Protein AF-A0A1E8VU55-F1 (afdb_monomer_lite)

Radius of gyration: 18.7 Å; chains: 1; bounding box: 33×54×46 Å

pLDDT: mean 75.9, std 19.76, range [32.44, 93.69]

Secondary structure (DSSP, 8-state):
----GGGTS-PPP-SHHHHHHTTS--B-TTT-PBPEEEE-SSTTEEEEE-TTT--EEEEE--TTTS-TTSPP------------PPP-

Foldseek 3Di:
DDPPPVPAFAADQDQPVVVVVQVDFDADPPPRHTWGWGAHPQSQKIWTADPPPGDIDIDGHPP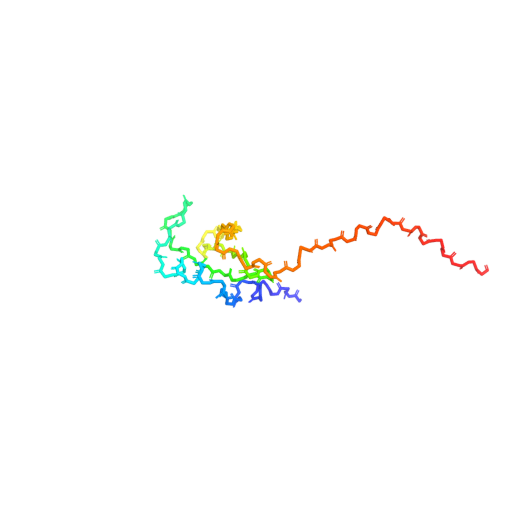VRHPPPDDDPPPDPPPDDDPPDDDD

Structure (mmCIF, N/CA/C/O backbone):
data_AF-A0A1E8VU55-F1
#
_entry.id   AF-A0A1E8VU55-F1
#
loop_
_atom_site.group_PDB
_atom_site.id
_atom_site.type_symbol
_atom_site.label_atom_id
_atom_site.label_alt_id
_atom_site.label_comp_id
_atom_site.label_asym_id
_atom_site.label_entity_id
_atom_site.label_seq_id
_atom_site.pdbx_PDB_ins_code
_atom_site.Cartn_x
_atom_site.Cartn_y
_atom_site.Cartn_z
_atom_site.occupancy
_atom_site.B_iso_or_equiv
_atom_site.auth_seq_id
_atom_site.auth_comp_id
_atom_site.auth_asym_id
_atom_site.auth_atom_id
_atom_site.pdbx_PDB_model_num
ATOM 1 N N . MET A 1 1 ? -17.988 19.353 -15.079 1.00 32.44 1 MET A N 1
ATOM 2 C CA . MET A 1 1 ? -16.891 18.385 -15.292 1.00 32.44 1 MET A CA 1
ATOM 3 C C . MET A 1 1 ? -16.285 18.058 -13.932 1.00 32.44 1 MET A C 1
ATOM 5 O O . MET A 1 1 ? -15.627 18.915 -13.362 1.00 32.44 1 MET A O 1
ATOM 9 N N . ARG A 1 2 ? -16.601 16.892 -13.349 1.00 33.75 2 ARG A N 1
ATOM 10 C CA . ARG A 1 2 ? -15.945 16.397 -12.126 1.00 33.75 2 ARG A CA 1
ATOM 11 C C . ARG A 1 2 ? -14.703 15.632 -12.576 1.00 33.75 2 ARG A C 1
ATOM 13 O O . ARG A 1 2 ? -14.835 14.677 -13.330 1.00 33.75 2 ARG A O 1
ATOM 20 N N . LEU A 1 3 ? -13.520 16.089 -12.173 1.00 40.66 3 LEU A N 1
ATOM 21 C CA . LEU A 1 3 ? -12.287 15.313 -12.287 1.00 40.66 3 LEU A CA 1
ATOM 22 C C . LEU A 1 3 ? -12.457 14.080 -11.394 1.00 40.66 3 LEU A C 1
ATOM 24 O O . LEU A 1 3 ? -12.359 14.178 -10.174 1.00 40.66 3 LEU A O 1
ATOM 28 N N . SER A 1 4 ? -12.812 12.955 -12.006 1.00 44.59 4 SER A N 1
ATOM 29 C CA . SER A 1 4 ? -12.929 11.659 -11.351 1.00 44.59 4 SER A CA 1
ATOM 30 C C . SER A 1 4 ? -11.608 11.298 -10.674 1.00 44.59 4 SER A C 1
ATOM 32 O O . SER A 1 4 ? -10.636 10.922 -11.327 1.00 44.59 4 SER A O 1
ATOM 34 N N . GLN A 1 5 ? -11.595 11.381 -9.343 1.00 53.66 5 GLN A N 1
ATOM 35 C CA . GLN A 1 5 ? -10.598 10.746 -8.471 1.00 53.66 5 GLN A CA 1
ATOM 36 C C . GLN A 1 5 ? -10.596 9.206 -8.619 1.00 53.66 5 GLN A C 1
ATOM 38 O O . GLN A 1 5 ? -9.717 8.537 -8.079 1.00 53.66 5 GLN A O 1
ATOM 43 N N . ASP A 1 6 ? -11.521 8.661 -9.414 1.00 48.16 6 ASP A N 1
ATOM 44 C CA . ASP A 1 6 ? -11.751 7.236 -9.672 1.00 48.16 6 ASP A CA 1
ATOM 45 C C . ASP A 1 6 ? -10.611 6.529 -10.436 1.00 48.16 6 ASP A C 1
ATOM 47 O O . ASP A 1 6 ? -10.616 5.311 -10.551 1.00 48.16 6 ASP A O 1
ATOM 51 N N . GLY A 1 7 ? -9.608 7.251 -10.954 1.00 49.38 7 GLY A N 1
ATOM 52 C CA . GLY A 1 7 ? -8.524 6.647 -11.747 1.00 49.38 7 GLY A CA 1
ATOM 53 C C . GLY A 1 7 ? -7.194 6.421 -11.018 1.00 49.38 7 GLY A C 1
ATOM 54 O O . GLY A 1 7 ? -6.375 5.621 -11.474 1.00 49.38 7 GLY A O 1
ATOM 55 N N . LEU A 1 8 ? -6.930 7.131 -9.912 1.00 55.19 8 LEU A N 1
ATOM 56 C CA . LEU A 1 8 ? -5.592 7.128 -9.299 1.00 55.19 8 LEU A CA 1
ATOM 57 C C . LEU A 1 8 ? -5.399 5.981 -8.297 1.00 55.19 8 LEU A C 1
ATOM 59 O O . LEU A 1 8 ? -4.293 5.458 -8.174 1.00 55.19 8 LEU A O 1
ATOM 63 N N . PHE A 1 9 ? -6.474 5.566 -7.619 1.00 60.66 9 PHE A N 1
ATOM 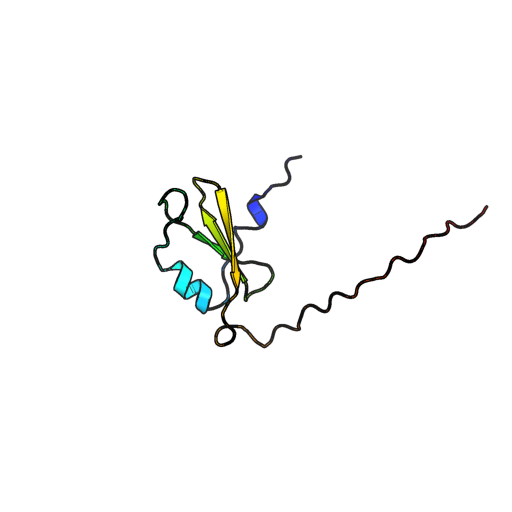64 C CA . PHE A 1 9 ? -6.438 4.563 -6.546 1.00 60.66 9 PHE A CA 1
ATOM 65 C C . PHE A 1 9 ? -7.005 3.198 -6.936 1.00 60.66 9 PHE A C 1
ATOM 67 O O . PHE A 1 9 ? -7.204 2.361 -6.059 1.00 60.66 9 PHE A O 1
ATOM 74 N N . ASP A 1 10 ? -7.255 2.958 -8.221 1.00 66.69 10 ASP A N 1
ATOM 75 C CA . ASP A 1 10 ? -7.713 1.652 -8.720 1.00 66.69 10 ASP A CA 1
ATOM 76 C C . ASP A 1 10 ? -6.616 0.903 -9.494 1.00 66.69 10 ASP A C 1
ATOM 78 O O . ASP A 1 10 ? -6.831 -0.108 -10.161 1.00 66.69 10 ASP A O 1
ATOM 82 N N . ARG A 1 11 ? -5.379 1.409 -9.427 1.00 81.56 11 ARG A N 1
ATOM 83 C CA . ARG A 1 11 ? -4.250 0.761 -10.093 1.00 81.56 11 ARG A CA 1
ATOM 84 C C . ARG A 1 11 ? -3.850 -0.494 -9.314 1.00 81.56 11 ARG A C 1
ATOM 86 O O . ARG A 1 11 ? -3.765 -0.450 -8.085 1.00 81.56 11 ARG A O 1
ATOM 93 N N . PRO A 1 12 ? -3.556 -1.612 -9.996 1.00 84.31 12 PRO A N 1
ATOM 94 C CA . PRO A 1 12 ? -3.149 -2.833 -9.320 1.00 84.31 12 PRO A CA 1
ATOM 95 C C . PRO A 1 12 ? -1.765 -2.672 -8.681 1.00 84.31 12 PRO A C 1
ATOM 97 O O . PRO A 1 12 ? -0.859 -2.068 -9.258 1.00 84.31 12 PRO A O 1
ATOM 100 N N . VAL A 1 13 ? -1.577 -3.265 -7.500 1.00 88.25 13 VAL A N 1
ATOM 101 C CA . VAL A 1 13 ? -0.253 -3.389 -6.873 1.00 88.25 13 VAL A CA 1
ATOM 102 C C . VAL A 1 13 ? 0.578 -4.452 -7.599 1.00 88.25 13 VAL A C 1
ATOM 104 O O . VAL A 1 13 ? 0.170 -5.609 -7.719 1.00 88.25 13 VAL A O 1
ATOM 107 N N . THR A 1 14 ? 1.753 -4.067 -8.096 1.00 87.81 14 THR A N 1
ATOM 108 C CA . THR A 1 14 ? 2.615 -4.947 -8.905 1.00 87.81 14 THR A CA 1
ATOM 109 C C . THR A 1 14 ? 3.773 -5.540 -8.109 1.00 87.81 14 THR A C 1
ATOM 111 O O . THR A 1 14 ? 4.091 -6.714 -8.302 1.00 87.81 14 THR A O 1
ATOM 114 N N . ASN A 1 15 ? 4.371 -4.786 -7.179 1.00 90.31 15 ASN A N 1
ATOM 115 C CA . ASN A 1 15 ? 5.476 -5.286 -6.363 1.00 90.31 15 ASN A CA 1
ATOM 116 C C . ASN A 1 15 ? 5.007 -6.447 -5.445 1.00 90.31 15 ASN A C 1
ATOM 118 O O . ASN A 1 15 ? 4.009 -6.300 -4.726 1.00 90.31 15 ASN A O 1
ATOM 122 N N . PRO A 1 16 ? 5.709 -7.604 -5.443 1.00 91.62 16 PRO A N 1
ATOM 123 C CA . PRO A 1 16 ? 5.371 -8.768 -4.621 1.00 91.62 16 PRO A CA 1
ATOM 124 C C . PRO A 1 16 ? 5.181 -8.466 -3.130 1.00 91.62 16 PRO A C 1
ATOM 126 O O . PRO A 1 16 ? 4.319 -9.071 -2.492 1.00 91.62 16 PRO A O 1
ATOM 129 N N . TYR A 1 17 ? 5.935 -7.511 -2.583 1.00 91.69 17 TYR A N 1
ATOM 130 C CA . TYR A 1 17 ? 5.807 -7.058 -1.200 1.00 91.69 17 TYR A CA 1
ATOM 131 C C . TYR A 1 17 ? 4.419 -6.481 -0.920 1.00 91.69 17 TYR A C 1
ATOM 133 O O . TYR A 1 17 ? 3.731 -6.937 -0.005 1.00 91.69 17 TYR A O 1
ATOM 141 N N . PHE A 1 18 ? 3.949 -5.555 -1.759 1.00 92.50 18 PHE A N 1
ATOM 142 C CA . PHE A 1 18 ? 2.606 -4.993 -1.617 1.00 92.50 18 PHE A CA 1
ATOM 143 C C . PHE A 1 18 ? 1.512 -6.002 -1.951 1.00 92.50 18 PHE A C 1
ATOM 145 O O . PHE A 1 18 ? 0.466 -5.983 -1.312 1.00 92.50 18 PHE A O 1
ATOM 152 N N . ARG A 1 19 ? 1.744 -6.936 -2.884 1.00 92.06 19 ARG A N 1
ATOM 153 C CA . ARG A 1 19 ? 0.795 -8.035 -3.147 1.00 92.06 19 ARG A CA 1
ATOM 154 C C . ARG A 1 19 ? 0.628 -8.948 -1.934 1.00 92.06 19 ARG A C 1
ATOM 156 O O . ARG A 1 19 ? -0.485 -9.389 -1.662 1.00 92.06 19 ARG A O 1
ATOM 163 N N . SER A 1 20 ? 1.713 -9.232 -1.215 1.00 92.19 20 SER A N 1
ATOM 164 C CA . SER A 1 20 ? 1.665 -9.973 0.049 1.00 92.19 20 SER A CA 1
ATOM 165 C C . SER A 1 20 ? 0.929 -9.171 1.123 1.00 92.19 20 SER A C 1
ATOM 167 O O . SER A 1 20 ? 0.015 -9.685 1.764 1.00 92.19 20 SER A O 1
ATOM 169 N N . MET A 1 21 ? 1.254 -7.882 1.258 1.00 91.38 21 MET A N 1
ATOM 170 C CA . MET A 1 21 ? 0.629 -6.997 2.241 1.00 91.38 21 MET A CA 1
ATOM 171 C C . MET A 1 21 ? -0.874 -6.801 1.995 1.00 91.38 21 MET A C 1
ATOM 173 O O . MET A 1 21 ? -1.642 -6.799 2.948 1.00 91.38 21 MET A O 1
ATOM 177 N N . ALA A 1 22 ? -1.316 -6.726 0.737 1.00 90.00 22 ALA A N 1
ATOM 178 C CA . ALA A 1 22 ? -2.729 -6.593 0.371 1.00 90.00 22 ALA A CA 1
ATOM 179 C C . ALA A 1 22 ? -3.590 -7.801 0.787 1.00 90.00 22 ALA A C 1
ATOM 181 O O . ALA A 1 22 ? -4.812 -7.695 0.838 1.00 90.00 22 ALA A O 1
ATOM 182 N N . ARG A 1 23 ? -2.975 -8.954 1.086 1.00 90.12 23 ARG A N 1
ATOM 183 C CA . ARG A 1 23 ? -3.675 -10.139 1.614 1.00 90.12 23 ARG A CA 1
ATOM 184 C C . ARG A 1 23 ? -3.868 -10.087 3.129 1.00 90.12 23 ARG A C 1
ATOM 186 O O . ARG A 1 23 ? -4.632 -10.883 3.667 1.00 90.12 23 ARG A O 1
ATOM 193 N N . GLN A 1 24 ? -3.156 -9.202 3.819 1.00 91.44 24 GLN A N 1
ATOM 194 C CA . GLN A 1 24 ? -3.236 -9.057 5.266 1.00 91.44 24 GLN A CA 1
ATOM 195 C C . GLN A 1 24 ? -4.359 -8.083 5.619 1.00 91.44 24 GLN A C 1
ATOM 197 O O . GLN A 1 24 ? -4.510 -7.038 4.989 1.00 91.44 24 GLN A O 1
ATOM 202 N N . VAL A 1 25 ? -5.141 -8.405 6.653 1.00 89.00 25 VAL A N 1
ATOM 203 C CA . VAL A 1 25 ? -6.140 -7.469 7.177 1.00 89.00 25 VAL A CA 1
ATOM 204 C C . VAL A 1 25 ? -5.409 -6.356 7.915 1.00 89.00 25 VAL A C 1
ATOM 206 O O . VAL A 1 25 ? -4.762 -6.600 8.932 1.00 89.00 25 VAL A O 1
ATOM 209 N N . ARG A 1 26 ? -5.528 -5.134 7.402 1.00 89.81 26 ARG A N 1
ATOM 210 C CA . ARG A 1 26 ? -4.994 -3.921 8.019 1.00 89.81 26 ARG A CA 1
ATOM 211 C C . ARG A 1 26 ? -6.153 -3.030 8.432 1.00 89.81 26 ARG A C 1
ATOM 213 O O . ARG A 1 26 ? -7.138 -2.911 7.704 1.00 89.81 26 ARG A O 1
ATOM 220 N N . LEU A 1 27 ? -6.061 -2.473 9.634 1.00 92.69 27 LEU A N 1
ATOM 221 C CA . LEU A 1 27 ? -7.097 -1.616 10.195 1.00 92.69 27 LEU A CA 1
ATOM 222 C C . LEU A 1 27 ? -6.632 -0.166 10.159 1.00 92.69 27 LEU A C 1
ATOM 224 O O . LEU A 1 27 ? -5.482 0.147 10.462 1.00 92.69 27 LEU A O 1
ATOM 228 N N . CYS A 1 28 ? -7.557 0.715 9.810 1.00 92.06 28 CYS A N 1
ATOM 229 C CA . CYS A 1 28 ? -7.355 2.143 9.801 1.00 92.06 28 CYS A CA 1
ATOM 230 C C . CYS A 1 28 ? -7.094 2.612 11.239 1.00 92.06 28 CYS A C 1
ATOM 232 O O . CYS A 1 28 ? -7.958 2.421 12.098 1.00 92.06 28 CYS A O 1
ATOM 234 N N . PRO A 1 29 ? -5.969 3.288 11.522 1.00 90.69 29 PRO A N 1
ATOM 235 C CA . PRO A 1 29 ? -5.682 3.793 12.863 1.00 90.69 29 PRO A CA 1
ATOM 236 C C . PRO A 1 29 ? -6.652 4.893 13.319 1.00 90.69 29 PRO A C 1
ATOM 238 O O . PRO A 1 29 ? -6.681 5.216 14.501 1.00 90.69 29 PRO A O 1
ATOM 241 N N . ARG A 1 30 ? -7.434 5.490 12.405 1.00 91.75 30 ARG A N 1
ATOM 242 C CA . ARG A 1 30 ? -8.394 6.556 12.738 1.00 91.75 30 ARG A CA 1
ATOM 243 C C . ARG A 1 30 ? -9.771 6.035 13.141 1.00 91.75 30 ARG A C 1
ATOM 245 O O . ARG A 1 30 ? -10.369 6.588 14.054 1.00 91.75 30 ARG A O 1
ATOM 252 N N . CYS A 1 31 ? -10.287 5.022 12.448 1.00 93.19 31 CYS A N 1
ATOM 253 C CA . CYS A 1 31 ? -11.669 4.556 12.622 1.00 93.19 31 CYS A CA 1
ATOM 254 C C . CYS A 1 31 ? -11.801 3.040 12.829 1.00 93.19 31 CYS A C 1
ATOM 256 O O . CYS A 1 31 ? -12.907 2.555 13.026 1.00 93.19 31 CYS A O 1
ATOM 258 N N . GLY A 1 32 ? -10.708 2.274 12.767 1.00 93.06 32 GLY A N 1
ATOM 259 C CA . GLY A 1 32 ? -10.719 0.821 12.960 1.00 93.06 32 GLY A CA 1
ATOM 260 C C . GLY A 1 32 ? -11.273 0.005 11.786 1.00 93.06 32 GLY A C 1
ATOM 261 O O . GLY A 1 32 ? -11.250 -1.22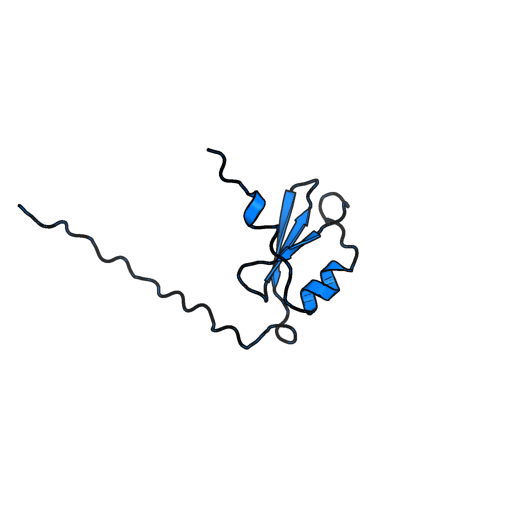0 11.847 1.00 93.06 32 GLY A O 1
ATOM 262 N N . HIS A 1 33 ? -11.735 0.645 10.708 1.00 93.69 33 HIS A N 1
ATOM 263 C CA . HIS A 1 33 ? -12.214 -0.044 9.506 1.00 93.69 33 HIS A CA 1
ATOM 264 C C . HIS A 1 33 ? -11.073 -0.624 8.670 1.00 93.69 33 HIS A C 1
ATOM 266 O O . HIS A 1 33 ? -9.925 -0.196 8.780 1.00 93.69 33 HIS A O 1
ATOM 272 N N . LYS A 1 34 ? -11.378 -1.607 7.818 1.00 93.50 34 LYS A N 1
ATOM 273 C CA . LYS A 1 34 ? -10.370 -2.236 6.957 1.00 93.50 34 LYS A CA 1
ATOM 274 C C . LYS A 1 34 ? -9.835 -1.231 5.938 1.00 93.50 34 LYS A C 1
ATOM 276 O O . LYS A 1 34 ? -10.607 -0.524 5.299 1.00 93.50 34 LYS A O 1
ATOM 281 N N . THR A 1 35 ? -8.519 -1.193 5.779 1.00 93.31 35 THR A N 1
ATOM 282 C CA . THR A 1 35 ? -7.867 -0.446 4.701 1.00 93.31 35 THR A CA 1
ATOM 283 C C . THR A 1 35 ? -7.657 -1.338 3.483 1.00 93.31 35 THR A C 1
ATOM 285 O O . THR A 1 35 ? -7.617 -2.569 3.583 1.00 93.31 35 THR A O 1
ATOM 288 N N . ARG A 1 36 ? -7.503 -0.712 2.315 1.00 91.56 36 ARG A N 1
ATOM 289 C CA . ARG A 1 36 ? -7.084 -1.367 1.072 1.00 91.56 36 ARG A CA 1
ATOM 290 C C . ARG A 1 36 ? -5.799 -0.744 0.546 1.00 91.56 36 ARG A C 1
ATOM 292 O O . ARG A 1 36 ? -5.510 0.423 0.810 1.00 91.56 36 ARG A O 1
ATOM 299 N N . LEU A 1 37 ? -5.046 -1.525 -0.226 1.00 92.25 37 LEU A N 1
ATOM 300 C CA . LEU A 1 37 ? -3.874 -1.035 -0.944 1.00 92.25 37 LEU A CA 1
ATOM 301 C C . LEU A 1 37 ? -4.207 -0.755 -2.408 1.00 92.25 37 LEU A C 1
ATOM 303 O O . LEU A 1 37 ? -4.821 -1.584 -3.077 1.00 92.25 37 LEU A O 1
ATOM 307 N N . ALA A 1 38 ? -3.734 0.382 -2.905 1.00 90.88 38 ALA A N 1
ATOM 308 C CA . ALA A 1 38 ? -3.793 0.783 -4.303 1.00 90.88 38 ALA A CA 1
ATOM 309 C C . ALA A 1 38 ? -2.380 0.992 -4.860 1.00 90.88 38 ALA A C 1
ATOM 311 O O . ALA A 1 38 ? -1.497 1.497 -4.171 1.00 90.88 38 ALA A O 1
ATOM 312 N N . GLY A 1 39 ? -2.140 0.604 -6.107 1.00 89.19 39 GLY A N 1
ATOM 313 C CA . GLY A 1 39 ? -0.862 0.818 -6.783 1.00 89.19 39 GLY A CA 1
ATOM 314 C C . GLY A 1 39 ? -0.633 2.283 -7.159 1.00 89.19 39 GLY A C 1
ATOM 315 O O . GLY A 1 39 ? -1.577 3.052 -7.334 1.00 89.19 39 GLY A O 1
ATOM 316 N N . THR A 1 40 ? 0.632 2.670 -7.337 1.00 87.94 40 THR A N 1
ATOM 317 C CA . THR A 1 40 ? 1.013 4.000 -7.847 1.00 87.94 40 THR A CA 1
ATOM 318 C C . THR A 1 40 ? 1.758 3.899 -9.179 1.00 87.94 40 THR A C 1
ATOM 320 O O . THR A 1 40 ? 1.943 2.810 -9.726 1.00 87.94 40 THR A O 1
ATOM 323 N N . LEU A 1 41 ? 2.155 5.039 -9.765 1.00 85.56 41 LEU A N 1
ATOM 324 C CA . LEU A 1 41 ? 3.036 5.072 -10.949 1.00 85.56 41 LEU A CA 1
ATOM 325 C C . LEU A 1 41 ? 4.414 4.470 -10.662 1.00 85.56 41 LEU A C 1
ATOM 327 O O . LEU A 1 41 ? 5.026 3.915 -11.569 1.00 85.56 41 LEU A O 1
ATOM 331 N N . ASN A 1 42 ? 4.854 4.513 -9.406 1.00 86.62 42 ASN A N 1
ATOM 332 C CA . ASN A 1 42 ? 6.039 3.814 -8.952 1.00 86.62 42 ASN A CA 1
ATOM 333 C C . ASN A 1 42 ? 5.642 2.395 -8.491 1.00 86.62 42 ASN A C 1
ATOM 335 O O . ASN A 1 42 ? 4.849 2.275 -7.556 1.00 86.62 42 ASN A O 1
ATOM 339 N N . PRO A 1 43 ? 6.173 1.314 -9.092 1.00 86.56 43 PRO A N 1
ATOM 340 C CA . PRO A 1 43 ? 5.865 -0.047 -8.652 1.00 86.56 43 PRO A CA 1
ATOM 341 C C . PRO A 1 43 ? 6.317 -0.322 -7.211 1.00 86.56 43 PRO A C 1
ATOM 343 O O . PRO A 1 43 ? 5.735 -1.181 -6.554 1.00 86.56 43 PRO A O 1
ATOM 346 N N . ASP A 1 44 ? 7.302 0.425 -6.708 1.00 90.81 44 ASP A N 1
ATOM 347 C CA . ASP A 1 44 ? 7.827 0.329 -5.344 1.00 90.81 44 ASP A CA 1
ATOM 348 C C . ASP A 1 44 ? 7.129 1.273 -4.363 1.00 90.81 44 ASP A C 1
ATOM 350 O O . ASP A 1 44 ? 7.552 1.400 -3.213 1.00 90.81 44 ASP A O 1
ATOM 354 N N . ALA A 1 45 ? 6.017 1.884 -4.775 1.00 90.75 45 ALA A N 1
ATOM 355 C CA . ALA A 1 45 ? 5.112 2.578 -3.876 1.00 90.75 45 ALA A CA 1
ATOM 356 C C . ALA A 1 45 ? 3.660 2.117 -4.056 1.00 90.75 45 ALA A C 1
ATOM 358 O O . ALA A 1 45 ? 3.199 1.803 -5.158 1.00 90.75 45 ALA A O 1
ATOM 359 N N . ALA A 1 46 ? 2.923 2.132 -2.952 1.00 92.31 46 ALA A N 1
ATOM 360 C CA . ALA A 1 46 ? 1.491 1.877 -2.894 1.00 92.31 46 ALA A CA 1
ATOM 361 C C . ALA A 1 46 ? 0.820 2.929 -2.009 1.00 92.31 46 ALA A C 1
ATOM 363 O O . ALA A 1 46 ? 1.459 3.540 -1.156 1.00 92.31 46 ALA A O 1
ATOM 364 N N . TYR A 1 47 ? -0.476 3.124 -2.184 1.00 91.94 47 TYR A N 1
ATOM 365 C CA . TYR A 1 47 ? -1.298 3.903 -1.276 1.00 91.94 47 TYR A CA 1
ATOM 366 C C . TYR A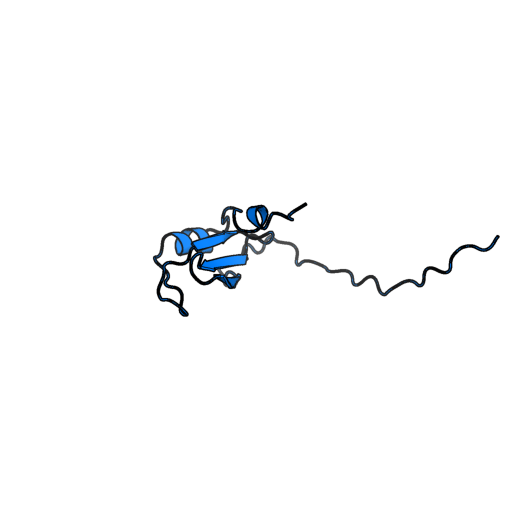 1 47 ? -2.094 2.980 -0.364 1.00 91.94 47 TYR A C 1
ATOM 368 O O . TYR A 1 47 ? -2.716 2.033 -0.834 1.00 91.94 47 TYR A O 1
ATOM 376 N N . GLU A 1 48 ? -2.099 3.276 0.929 1.00 92.62 48 GLU A N 1
ATOM 377 C CA . GLU A 1 48 ? -3.037 2.724 1.897 1.00 92.62 48 GLU A CA 1
ATOM 378 C C . GLU A 1 48 ? -4.219 3.681 2.037 1.00 92.62 48 GLU A C 1
ATOM 380 O O . GLU A 1 48 ? -4.043 4.858 2.366 1.00 92.62 48 GLU A O 1
ATOM 385 N N . VAL A 1 49 ? -5.416 3.171 1.749 1.00 91.69 49 VAL A N 1
ATOM 386 C CA . VAL A 1 49 ? -6.656 3.948 1.702 1.00 91.69 49 VAL A CA 1
ATOM 387 C C . VAL A 1 49 ? -7.680 3.337 2.649 1.00 91.69 49 VAL A C 1
ATOM 389 O O . VAL A 1 49 ? -7.863 2.120 2.677 1.00 91.69 49 VAL A O 1
ATOM 392 N N . CYS A 1 50 ? -8.356 4.181 3.423 1.00 92.69 50 CYS A N 1
ATOM 393 C CA . CYS A 1 50 ? -9.578 3.826 4.135 1.00 92.69 50 CYS A CA 1
ATOM 394 C C . CYS A 1 50 ? -10.763 4.477 3.423 1.00 92.69 50 CYS A C 1
ATOM 396 O O . CYS A 1 50 ? -10.870 5.705 3.425 1.00 92.69 50 CYS A O 1
ATOM 398 N N . ASP A 1 51 ? -11.645 3.664 2.845 1.00 87.75 51 ASP A N 1
ATOM 399 C CA . ASP A 1 51 ? -12.803 4.164 2.097 1.00 87.75 51 ASP A CA 1
ATOM 400 C C . ASP A 1 51 ? -13.883 4.773 3.024 1.00 87.75 51 ASP A C 1
ATOM 402 O O . ASP A 1 51 ? -14.687 5.579 2.569 1.00 87.75 51 ASP A O 1
ATOM 406 N N . ASP A 1 52 ? -13.864 4.467 4.331 1.00 91.19 52 ASP A N 1
ATOM 407 C CA . ASP A 1 52 ? -14.826 5.006 5.305 1.00 91.19 52 ASP A CA 1
ATOM 408 C C . ASP A 1 52 ? -14.486 6.429 5.778 1.00 91.19 52 ASP A C 1
ATOM 410 O O . ASP A 1 52 ? -15.330 7.321 5.762 1.00 91.19 52 ASP A O 1
ATOM 414 N N . CYS A 1 53 ? -13.250 6.661 6.237 1.00 90.94 53 CYS A N 1
ATOM 415 C CA . CYS A 1 53 ? -12.853 7.951 6.821 1.00 90.94 53 CYS A CA 1
ATOM 416 C C . CYS A 1 53 ? -11.951 8.794 5.908 1.00 90.94 53 CYS A C 1
ATOM 418 O O . CYS A 1 53 ? -11.471 9.849 6.327 1.00 90.94 53 CYS A O 1
ATOM 420 N N . GLY A 1 54 ? -11.633 8.297 4.710 1.00 87.06 54 GLY A N 1
ATOM 421 C CA . GLY A 1 54 ? -10.748 8.964 3.757 1.00 87.06 54 GLY A CA 1
ATOM 422 C C . GLY A 1 54 ? -9.284 9.041 4.200 1.00 87.06 54 GLY A C 1
ATOM 423 O O . GLY A 1 54 ? -8.548 9.901 3.717 1.00 87.06 54 GLY A O 1
ATOM 424 N N . LEU A 1 55 ? -8.840 8.188 5.139 1.00 88.81 55 LEU A N 1
ATOM 425 C CA . LEU A 1 55 ? -7.409 8.096 5.453 1.00 88.81 55 LEU A CA 1
ATOM 426 C C . LEU A 1 55 ? -6.663 7.688 4.185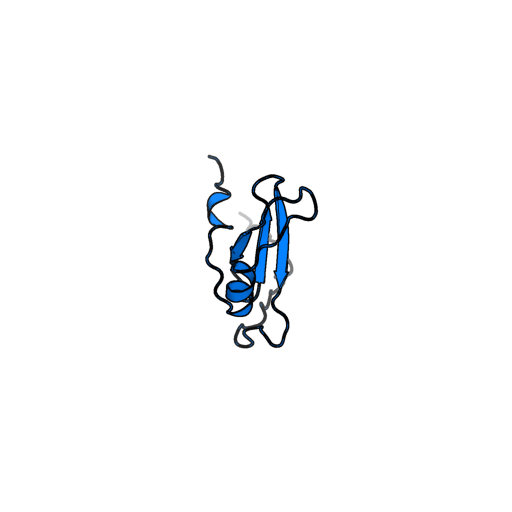 1.00 88.81 55 LEU A C 1
ATOM 428 O O . LEU A 1 55 ? -7.035 6.720 3.526 1.00 88.81 55 LEU A O 1
ATOM 432 N N . PHE A 1 56 ? -5.585 8.408 3.903 1.00 90.00 56 PHE A N 1
ATOM 433 C CA . PHE A 1 56 ? -4.744 8.185 2.747 1.00 90.00 56 PHE A CA 1
ATOM 434 C C . PHE A 1 56 ? -3.276 8.314 3.146 1.00 90.00 56 PHE A C 1
ATOM 436 O O . PHE A 1 56 ? -2.878 9.310 3.753 1.00 90.00 56 PHE A O 1
ATOM 443 N N . THR A 1 57 ? -2.461 7.303 2.857 1.00 90.00 57 THR A N 1
ATOM 444 C CA . THR A 1 57 ? -1.028 7.305 3.184 1.00 90.00 57 THR A CA 1
ATOM 445 C C . THR A 1 57 ? -0.225 6.588 2.112 1.00 90.00 57 THR A C 1
ATOM 447 O O . THR A 1 57 ? -0.629 5.544 1.612 1.00 90.00 57 THR A O 1
ATOM 450 N N . THR A 1 58 ? 0.937 7.137 1.770 1.00 91.94 58 THR A N 1
ATOM 451 C CA . THR A 1 58 ? 1.877 6.504 0.842 1.00 91.94 58 THR A CA 1
ATOM 452 C C . THR A 1 58 ? 2.777 5.530 1.592 1.00 91.94 58 THR A C 1
ATOM 454 O O . THR A 1 58 ? 3.414 5.896 2.578 1.00 91.94 58 THR A O 1
ATOM 457 N N . LEU A 1 59 ? 2.866 4.304 1.094 1.00 92.00 59 LEU A N 1
ATOM 458 C CA . LEU A 1 59 ? 3.789 3.272 1.540 1.00 92.00 59 LEU A CA 1
ATOM 459 C C . LEU A 1 59 ? 4.880 3.080 0.488 1.00 92.00 59 LEU A C 1
ATOM 461 O O . LEU A 1 59 ? 4.594 3.026 -0.708 1.00 92.00 59 LEU A O 1
ATOM 465 N N . VAL A 1 60 ? 6.122 2.931 0.940 1.00 92.50 60 VAL A N 1
ATOM 466 C CA . VAL A 1 60 ? 7.283 2.649 0.087 1.00 92.50 60 VAL A CA 1
ATOM 467 C C . VAL A 1 60 ? 7.818 1.267 0.437 1.00 92.50 60 VAL A C 1
ATOM 469 O O . VAL A 1 60 ? 7.886 0.902 1.614 1.00 92.50 60 VAL A O 1
ATOM 472 N N . ALA A 1 61 ? 8.145 0.475 -0.582 1.00 90.88 61 ALA A N 1
ATOM 473 C CA . ALA A 1 61 ? 8.734 -0.837 -0.383 1.00 90.88 61 ALA A CA 1
ATOM 474 C C . ALA A 1 61 ? 10.125 -0.677 0.257 1.00 90.88 61 ALA A C 1
ATOM 476 O O . ALA A 1 61 ? 10.882 0.209 -0.143 1.00 90.88 61 ALA A O 1
ATOM 477 N N . PRO A 1 62 ? 10.489 -1.520 1.236 1.00 90.50 62 PRO A N 1
ATOM 478 C CA . PRO A 1 62 ? 11.835 -1.494 1.794 1.00 90.50 62 PRO A CA 1
ATOM 479 C C . PRO A 1 62 ? 12.874 -1.871 0.727 1.00 90.50 62 PRO A C 1
ATOM 481 O O . PRO A 1 62 ? 12.568 -2.616 -0.202 1.00 90.50 62 PRO A O 1
ATOM 484 N N . ASP A 1 63 ? 14.123 -1.429 0.884 1.00 87.44 63 ASP A N 1
ATOM 485 C CA . ASP A 1 63 ? 15.187 -1.583 -0.127 1.00 87.44 63 ASP A CA 1
ATOM 486 C C . ASP A 1 63 ? 15.430 -3.024 -0.600 1.00 87.44 63 ASP A C 1
ATOM 488 O O . ASP A 1 63 ? 15.813 -3.250 -1.750 1.00 87.44 63 ASP A O 1
ATOM 492 N N . TRP A 1 64 ? 15.222 -4.012 0.276 1.00 86.56 64 TRP A N 1
ATOM 493 C CA . TRP A 1 64 ? 15.366 -5.434 -0.059 1.00 86.56 64 TRP A CA 1
ATOM 494 C C . TRP A 1 64 ? 14.221 -5.963 -0.935 1.00 86.56 64 TRP A C 1
ATOM 496 O O . TRP A 1 64 ? 14.392 -6.969 -1.618 1.00 86.56 64 TRP A O 1
ATOM 506 N N . ALA A 1 65 ? 13.068 -5.293 -0.913 1.00 88.31 65 ALA A N 1
ATOM 507 C CA . ALA A 1 65 ? 11.881 -5.612 -1.699 1.00 88.31 65 ALA A CA 1
ATOM 508 C C . ALA A 1 65 ? 11.665 -4.656 -2.880 1.00 88.31 65 ALA A C 1
ATOM 510 O O . ALA A 1 65 ? 10.784 -4.892 -3.707 1.00 88.31 65 ALA A O 1
ATOM 511 N N . SER A 1 66 ? 12.425 -3.563 -2.933 1.00 86.50 66 SER A N 1
ATOM 512 C CA . SER A 1 66 ? 12.364 -2.575 -4.000 1.00 86.50 66 SER A CA 1
ATOM 513 C C . SER A 1 66 ? 12.864 -3.174 -5.312 1.00 86.50 66 SER A C 1
ATOM 515 O O . SER A 1 66 ? 13.883 -3.874 -5.360 1.00 86.50 66 SER A O 1
ATOM 517 N N . ASN A 1 67 ? 12.155 -2.894 -6.400 1.00 76.62 67 ASN A N 1
ATOM 518 C CA . ASN A 1 67 ? 12.582 -3.244 -7.733 1.00 76.62 67 ASN A CA 1
ATOM 519 C C . ASN A 1 67 ? 13.674 -2.263 -8.183 1.00 76.62 67 ASN A C 1
ATOM 521 O O . ASN A 1 67 ? 13.428 -1.280 -8.880 1.00 76.62 67 ASN A O 1
ATOM 525 N N . LYS A 1 68 ? 14.923 -2.579 -7.818 1.00 65.88 68 LYS A N 1
ATOM 526 C CA . LYS A 1 68 ? 16.136 -1.782 -8.098 1.00 65.88 68 LYS A CA 1
ATOM 527 C C . LYS A 1 68 ? 16.401 -1.480 -9.582 1.00 65.88 68 LYS A C 1
ATOM 529 O O . LYS A 1 68 ? 17.381 -0.812 -9.895 1.00 65.88 68 LYS A O 1
ATOM 534 N N . SER A 1 69 ? 15.569 -1.985 -10.492 1.00 57.75 69 SER A N 1
ATOM 535 C CA . SER A 1 69 ? 15.641 -1.713 -11.927 1.00 57.75 69 SER A CA 1
ATOM 536 C C . SER A 1 69 ? 14.887 -0.447 -12.364 1.00 57.75 69 SER A C 1
ATOM 538 O O . SER A 1 69 ? 14.961 -0.075 -13.533 1.00 57.75 69 SER A O 1
ATOM 540 N N . GLN A 1 70 ? 14.213 0.265 -11.450 1.00 52.81 70 GLN A N 1
ATOM 541 C CA . GLN A 1 70 ? 13.675 1.597 -11.737 1.00 52.81 70 GLN A CA 1
ATOM 542 C C . GLN A 1 70 ? 14.815 2.626 -11.861 1.00 52.81 70 GLN A C 1
ATOM 544 O O . GLN A 1 70 ? 15.584 2.798 -10.908 1.00 52.81 70 GLN A O 1
ATOM 549 N N . PRO A 1 71 ? 14.934 3.354 -12.990 1.00 50.34 71 PRO A N 1
ATOM 550 C CA . PRO A 1 71 ? 15.772 4.539 -13.021 1.00 50.34 71 PRO A CA 1
ATOM 551 C C . PRO A 1 71 ? 15.238 5.519 -11.976 1.00 50.34 71 PRO A C 1
ATOM 553 O O . PRO A 1 71 ? 14.042 5.808 -11.918 1.00 50.34 71 PRO A O 1
ATOM 556 N N . LYS A 1 72 ? 16.137 6.022 -11.128 1.00 45.81 72 LYS A N 1
ATOM 557 C CA . LYS A 1 72 ? 15.852 7.124 -10.206 1.00 45.81 72 LYS A CA 1
ATOM 558 C C . LYS A 1 72 ? 15.154 8.223 -11.023 1.00 45.81 72 LYS A C 1
ATOM 560 O O . LYS A 1 72 ? 15.699 8.574 -12.070 1.00 45.81 72 LYS A O 1
ATOM 565 N N . PRO A 1 73 ? 13.975 8.738 -10.625 1.00 47.88 73 PRO A N 1
ATOM 566 C CA . PRO A 1 73 ? 13.344 9.815 -11.369 1.00 47.88 73 PRO A CA 1
ATOM 567 C C . PRO A 1 73 ? 14.279 11.020 -11.312 1.00 47.88 73 PRO A C 1
ATOM 569 O O . PRO A 1 73 ? 14.375 11.713 -10.300 1.00 47.88 73 PRO A O 1
ATOM 572 N N . THR A 1 74 ? 15.030 11.223 -12.390 1.00 49.22 74 THR A N 1
ATOM 573 C CA . THR A 1 74 ? 15.824 12.421 -12.609 1.00 49.22 74 THR A CA 1
ATOM 574 C C . THR A 1 74 ? 14.824 13.518 -12.919 1.00 49.22 74 THR A C 1
ATOM 576 O O . THR A 1 74 ? 14.436 13.714 -14.066 1.00 49.22 74 THR A O 1
ATOM 579 N N . PHE A 1 75 ? 14.332 14.195 -11.885 1.00 53.03 75 PHE A N 1
ATOM 580 C CA . PHE A 1 75 ? 13.652 15.460 -12.095 1.00 53.03 75 PHE A CA 1
ATOM 581 C C . PHE A 1 75 ? 14.723 16.452 -12.554 1.00 53.03 75 PHE A C 1
ATOM 583 O O . PHE A 1 75 ? 15.625 16.820 -11.804 1.00 53.03 75 PHE A O 1
ATOM 590 N N . THR A 1 76 ? 14.684 16.839 -13.824 1.00 46.62 76 THR A N 1
ATOM 591 C CA . THR A 1 76 ? 15.431 18.006 -14.280 1.00 46.62 76 THR A CA 1
ATOM 592 C C . THR A 1 76 ? 14.630 19.212 -13.811 1.00 46.62 76 THR A C 1
ATOM 594 O O . THR A 1 76 ? 13.531 19.456 -14.305 1.00 46.62 76 THR A O 1
ATOM 597 N N . VAL A 1 77 ? 15.131 19.932 -12.806 1.00 52.75 77 VAL A N 1
ATOM 598 C CA . VAL A 1 77 ? 14.616 21.271 -12.510 1.00 52.75 77 VAL A CA 1
ATOM 599 C C . VAL A 1 77 ? 14.938 22.110 -13.740 1.00 52.75 77 VAL A C 1
ATOM 601 O O . VAL A 1 77 ? 16.098 22.432 -13.981 1.00 52.75 77 VAL A O 1
ATOM 604 N N . VAL A 1 78 ? 13.933 22.396 -14.565 1.00 53.47 78 VAL A N 1
ATOM 605 C CA . VAL A 1 78 ? 14.061 23.426 -15.593 1.00 53.47 78 VAL A CA 1
ATOM 606 C C . VAL A 1 78 ? 13.967 24.741 -14.833 1.00 53.47 78 VAL A C 1
ATOM 608 O O . VAL A 1 78 ? 12.875 25.190 -14.486 1.00 53.47 78 VAL A O 1
ATOM 611 N N . GLU A 1 79 ? 15.120 25.285 -14.448 1.00 49.31 79 GLU A N 1
ATOM 612 C CA . GLU A 1 79 ? 15.198 26.624 -13.876 1.00 49.31 79 GLU A CA 1
ATOM 613 C C . GLU A 1 79 ? 14.560 27.588 -14.885 1.00 49.31 79 GLU A C 1
ATOM 615 O O . GLU A 1 79 ? 14.886 27.560 -16.074 1.00 49.31 79 GLU A O 1
ATOM 620 N N . GLY A 1 80 ? 13.552 28.334 -14.431 1.00 47.38 80 GLY A N 1
ATOM 621 C CA . GLY A 1 80 ? 12.628 29.075 -15.282 1.00 47.38 80 GLY A CA 1
ATOM 622 C C . GLY A 1 80 ? 13.338 30.041 -16.225 1.00 47.38 80 GLY A C 1
ATOM 623 O O . GLY A 1 80 ? 13.773 31.116 -15.817 1.00 47.38 80 GLY A O 1
ATOM 624 N N . GLY A 1 81 ? 13.393 29.673 -17.504 1.00 43.50 81 GLY A N 1
ATOM 625 C CA . GLY A 1 81 ? 13.682 30.595 -18.589 1.00 43.50 81 GLY A CA 1
ATOM 626 C C . GLY A 1 81 ? 12.536 31.594 -18.716 1.00 43.50 81 GLY A C 1
ATOM 627 O O . GLY A 1 81 ? 11.398 31.218 -18.994 1.00 43.50 81 GLY A O 1
ATOM 628 N N . ARG A 1 82 ? 12.852 32.865 -18.473 1.00 45.31 82 ARG A N 1
ATOM 629 C CA . ARG A 1 82 ? 12.009 34.031 -18.745 1.00 45.31 82 ARG A CA 1
ATOM 630 C C . ARG A 1 82 ? 11.572 33.978 -20.214 1.00 45.31 82 ARG A C 1
ATOM 632 O O . ARG A 1 82 ? 12.416 34.000 -21.104 1.00 45.31 82 ARG A O 1
ATOM 639 N N . ILE A 1 83 ? 10.272 33.853 -20.461 1.00 54.50 83 ILE A N 1
ATOM 640 C CA . ILE A 1 83 ? 9.706 34.097 -21.788 1.00 54.50 83 ILE A CA 1
ATOM 641 C C . ILE A 1 83 ? 9.650 35.613 -21.987 1.00 54.50 83 ILE A C 1
ATOM 643 O O . ILE A 1 83 ? 8.709 36.263 -21.545 1.00 54.50 83 ILE A O 1
ATOM 647 N N . ASP A 1 84 ? 10.684 36.187 -22.593 1.00 49.28 84 ASP A N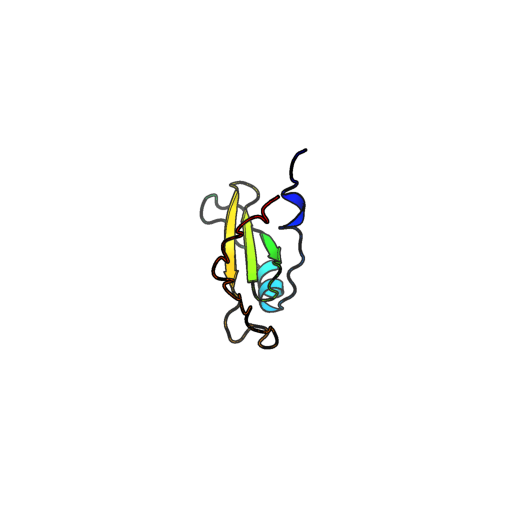 1
ATOM 648 C CA . ASP A 1 84 ? 10.543 37.501 -23.213 1.00 49.28 84 ASP A CA 1
ATOM 649 C C . ASP A 1 84 ? 9.861 37.279 -24.574 1.00 49.28 84 ASP A C 1
ATOM 651 O O . ASP A 1 84 ? 10.397 36.640 -25.482 1.00 49.28 84 ASP A O 1
ATOM 655 N N . GLU A 1 85 ? 8.601 37.707 -24.624 1.00 53.34 85 GLU A N 1
ATOM 656 C CA . GLU A 1 85 ? 7.701 37.709 -25.777 1.00 53.34 85 GLU A CA 1
ATOM 657 C C . GLU A 1 85 ? 8.337 38.468 -26.964 1.00 53.34 85 GLU A C 1
ATOM 659 O O . GLU A 1 85 ? 8.968 39.506 -26.748 1.00 53.34 85 GLU A O 1
ATOM 664 N N . PRO A 1 86 ? 8.231 37.973 -28.212 1.00 48.25 86 PRO A N 1
ATOM 665 C CA . PRO A 1 86 ? 8.796 38.661 -29.366 1.00 48.25 86 PRO A CA 1
ATOM 666 C C . PRO A 1 86 ? 7.984 39.916 -29.715 1.00 48.25 86 PRO A C 1
ATOM 668 O O . PRO A 1 86 ? 6.773 39.852 -29.915 1.00 48.25 86 PRO A O 1
ATOM 671 N N . THR A 1 87 ? 8.699 41.036 -29.802 1.00 47.41 87 THR A N 1
ATOM 672 C CA . THR A 1 87 ? 8.269 42.351 -30.292 1.00 47.41 87 THR A CA 1
ATOM 673 C C . THR A 1 87 ? 7.670 42.283 -31.702 1.00 47.41 87 THR A C 1
ATOM 675 O O . THR A 1 87 ? 8.259 41.639 -32.574 1.00 47.41 87 THR A O 1
ATOM 678 N N . ASP A 1 88 ? 6.573 43.013 -31.927 1.00 49.78 88 ASP A N 1
ATOM 679 C CA . ASP A 1 88 ? 6.215 43.602 -33.231 1.00 49.78 88 ASP A CA 1
ATOM 680 C C . ASP A 1 88 ? 6.545 45.102 -33.199 1.00 49.78 88 ASP A C 1
ATOM 682 O O . ASP A 1 88 ? 6.154 45.768 -32.206 1.00 49.78 88 ASP A O 1
#

Sequence (88 aa):
MRLSQDGLFDRPVTNPYFRSMARQVRLCPRCGHKTRLAGTLNPDAAYEVCDDCGLFTTLVAPDWASNKSQPKPTFTVVEGGRIDEPTD